Protein AF-A0A946APN8-F1 (afdb_monomer_lite)

Radius of gyration: 19.58 Å; chains: 1; bounding box: 51×38×52 Å

Structure (mmCIF, N/CA/C/O backbone):
data_AF-A0A946APN8-F1
#
_entry.id   AF-A0A946APN8-F1
#
loop_
_atom_site.group_PDB
_atom_site.id
_atom_site.type_symbol
_atom_site.label_atom_id
_atom_site.label_alt_id
_atom_site.label_comp_id
_atom_site.label_asym_id
_atom_site.label_entity_id
_atom_site.label_seq_id
_atom_site.pdbx_PDB_ins_code
_atom_site.Cartn_x
_atom_site.Cartn_y
_atom_site.Cartn_z
_atom_site.occupancy
_atom_site.B_iso_or_equiv
_atom_site.auth_seq_id
_atom_site.auth_comp_id
_atom_site.auth_asym_id
_atom_site.auth_atom_id
_atom_site.pdbx_PDB_model_num
ATOM 1 N N . MET A 1 1 ? -17.169 -11.436 20.121 1.00 67.00 1 MET A N 1
ATOM 2 C CA . MET A 1 1 ? -17.113 -10.435 19.033 1.00 67.00 1 MET A CA 1
ATOM 3 C C . MET A 1 1 ? -15.973 -9.448 19.196 1.00 67.00 1 MET A C 1
ATOM 5 O O . MET A 1 1 ? -15.260 -9.263 18.227 1.00 67.00 1 MET A O 1
ATOM 9 N N . VAL A 1 2 ? -15.733 -8.888 20.390 1.00 77.44 2 VAL A N 1
ATOM 10 C CA . VAL A 1 2 ? -14.497 -8.120 20.656 1.00 77.44 2 VAL A CA 1
ATOM 11 C C . VAL A 1 2 ? -13.255 -8.918 20.239 1.00 77.44 2 VAL A C 1
ATOM 13 O O . VAL A 1 2 ? -12.447 -8.404 19.485 1.00 77.44 2 VAL A O 1
ATOM 16 N N . LEU A 1 3 ? -13.192 -10.216 20.569 1.00 82.25 3 LEU A N 1
ATOM 17 C CA . LEU A 1 3 ? -12.142 -11.126 20.078 1.00 82.25 3 LEU A CA 1
ATOM 18 C C . LEU A 1 3 ? -12.056 -11.227 18.543 1.00 82.25 3 LEU A C 1
ATOM 20 O O . LEU A 1 3 ? -10.966 -11.339 18.003 1.00 82.25 3 LEU A O 1
ATOM 24 N N . ALA A 1 4 ? -13.188 -11.180 17.833 1.00 80.31 4 ALA A N 1
ATOM 25 C CA . ALA A 1 4 ? -13.211 -11.244 16.371 1.00 80.31 4 ALA A CA 1
ATOM 26 C C . ALA A 1 4 ? -12.732 -9.926 15.744 1.00 80.31 4 ALA A C 1
ATOM 28 O O . ALA A 1 4 ? -11.979 -9.956 14.784 1.00 80.31 4 ALA A O 1
ATOM 29 N N . LEU A 1 5 ? -13.107 -8.782 16.326 1.00 82.69 5 LEU A N 1
ATOM 30 C CA . LEU A 1 5 ? -12.584 -7.466 15.945 1.00 82.69 5 LEU A CA 1
ATOM 31 C C . LEU A 1 5 ? -11.085 -7.346 16.236 1.00 82.69 5 LEU A C 1
ATOM 33 O O . LEU A 1 5 ? -10.333 -6.844 15.412 1.00 82.69 5 LEU A O 1
ATOM 37 N N . GLN A 1 6 ? -10.637 -7.836 17.391 1.00 87.69 6 GLN A N 1
ATOM 38 C CA . GLN A 1 6 ? -9.217 -7.890 17.732 1.00 87.69 6 GLN A CA 1
ATOM 39 C C . GLN A 1 6 ? -8.448 -8.777 16.749 1.00 87.69 6 GLN A C 1
ATOM 41 O O . GLN A 1 6 ? -7.374 -8.385 16.300 1.00 87.69 6 GLN A O 1
ATOM 46 N N . GLN A 1 7 ? -8.994 -9.943 16.392 1.00 87.50 7 GLN A N 1
ATOM 47 C CA . GLN A 1 7 ? -8.382 -10.821 15.398 1.00 87.50 7 GLN A CA 1
ATOM 48 C C . GLN A 1 7 ? -8.333 -10.161 14.017 1.00 87.50 7 GLN A C 1
ATOM 50 O O . GLN A 1 7 ? -7.280 -10.158 13.397 1.00 87.50 7 GLN A O 1
ATOM 55 N N . ASP A 1 8 ? -9.420 -9.532 13.574 1.00 86.00 8 ASP A N 1
ATOM 56 C CA . ASP A 1 8 ? -9.480 -8.833 12.288 1.00 86.00 8 ASP A CA 1
ATOM 57 C C . ASP A 1 8 ? -8.477 -7.669 12.212 1.00 86.00 8 ASP A C 1
ATOM 59 O O . ASP A 1 8 ? -7.762 -7.536 11.223 1.00 86.00 8 ASP A O 1
ATOM 63 N N . LEU A 1 9 ? -8.323 -6.883 13.286 1.00 90.31 9 LEU A N 1
ATOM 64 C CA . LEU A 1 9 ? -7.292 -5.842 13.363 1.00 90.31 9 LEU A CA 1
ATOM 65 C C . LEU A 1 9 ? -5.875 -6.430 13.341 1.00 90.31 9 LEU A C 1
ATOM 67 O O . LEU A 1 9 ? -5.000 -5.869 12.685 1.00 90.31 9 LEU A O 1
ATOM 71 N N . ARG A 1 10 ? -5.633 -7.558 14.023 1.00 92.19 10 ARG A N 1
ATOM 72 C CA . ARG A 1 10 ? -4.343 -8.271 13.971 1.00 92.19 10 ARG A CA 1
ATOM 73 C C . ARG A 1 10 ? -4.047 -8.777 12.563 1.00 92.19 10 ARG A C 1
ATOM 75 O O . ARG A 1 10 ? -2.930 -8.601 12.083 1.00 92.19 10 ARG A O 1
ATOM 82 N N . ASP A 1 11 ? -5.037 -9.359 11.898 1.00 87.81 11 ASP A N 1
ATOM 83 C CA . ASP A 1 11 ? -4.912 -9.846 10.526 1.00 87.81 11 ASP A CA 1
ATOM 84 C C . ASP A 1 11 ? -4.655 -8.684 9.564 1.00 87.81 11 ASP A C 1
ATOM 86 O O . ASP A 1 11 ? -3.746 -8.777 8.741 1.00 87.81 11 ASP A O 1
ATOM 90 N N . HIS A 1 12 ? -5.352 -7.553 9.729 1.00 88.12 12 HIS A N 1
ATOM 91 C CA . HIS A 1 12 ? -5.084 -6.327 8.975 1.00 88.12 12 HIS A CA 1
ATOM 92 C C . HIS A 1 12 ? -3.631 -5.881 9.147 1.00 88.12 12 HIS A C 1
ATOM 94 O O . HIS A 1 12 ? -2.938 -5.731 8.148 1.00 88.12 12 HIS A O 1
ATOM 100 N N . ILE A 1 13 ? -3.142 -5.742 10.387 1.00 91.88 13 ILE A N 1
ATOM 101 C CA . ILE A 1 13 ? -1.750 -5.348 10.685 1.00 91.88 13 ILE A CA 1
ATOM 102 C C . ILE A 1 13 ? -0.748 -6.286 10.002 1.00 91.88 13 ILE A C 1
ATOM 104 O O . ILE A 1 13 ? 0.215 -5.824 9.390 1.00 91.88 13 ILE A O 1
ATOM 108 N N . ASN A 1 14 ? -0.963 -7.597 10.110 1.00 89.88 14 ASN A N 1
ATOM 109 C CA . ASN A 1 14 ? -0.043 -8.595 9.571 1.00 89.88 14 ASN A CA 1
ATOM 110 C C . ASN A 1 14 ? -0.028 -8.586 8.038 1.00 89.88 14 ASN A C 1
ATOM 112 O O . ASN A 1 14 ? 1.040 -8.593 7.425 1.00 89.88 14 ASN A O 1
ATOM 116 N N . VAL A 1 15 ? -1.207 -8.552 7.415 1.00 86.56 15 VAL A N 1
ATOM 117 C CA . VAL A 1 15 ? -1.354 -8.598 5.957 1.00 86.56 15 VAL A CA 1
ATOM 118 C C . VAL A 1 15 ? -0.848 -7.307 5.319 1.00 86.56 15 VAL A C 1
ATOM 120 O O . VAL A 1 15 ? -0.017 -7.363 4.411 1.00 86.56 15 VAL A O 1
ATOM 123 N N . THR A 1 16 ? -1.282 -6.139 5.805 1.00 86.06 16 THR A N 1
ATOM 124 C CA . THR A 1 16 ? -0.823 -4.860 5.244 1.00 86.06 16 THR A CA 1
ATOM 125 C C . THR A 1 16 ? 0.645 -4.598 5.552 1.00 86.06 16 THR A C 1
ATOM 127 O O . THR A 1 16 ? 1.342 -4.064 4.694 1.00 86.06 16 THR A O 1
ATOM 130 N N . GLY A 1 17 ? 1.152 -5.044 6.707 1.00 86.81 17 GLY A N 1
ATOM 131 C CA . GLY A 1 17 ? 2.580 -5.008 7.025 1.00 86.81 17 GLY A CA 1
ATOM 132 C C . GLY A 1 17 ? 3.421 -5.840 6.053 1.00 86.81 17 GLY A C 1
ATOM 133 O O . GLY A 1 17 ? 4.454 -5.370 5.576 1.00 86.81 17 GLY A O 1
ATOM 134 N N . GLY A 1 18 ? 2.957 -7.042 5.695 1.00 87.50 18 GLY A N 1
ATOM 135 C CA . GLY A 1 18 ? 3.606 -7.880 4.683 1.00 87.50 18 GLY A CA 1
ATOM 136 C C . GLY A 1 18 ? 3.616 -7.234 3.295 1.00 87.50 18 GLY A C 1
ATOM 137 O O . GLY A 1 18 ? 4.651 -7.223 2.626 1.00 87.50 18 GLY A O 1
ATOM 138 N N . PHE A 1 19 ? 2.494 -6.641 2.876 1.00 89.62 19 PHE A N 1
ATOM 139 C CA . PHE A 1 19 ? 2.420 -5.902 1.613 1.00 89.62 19 PHE A CA 1
ATOM 140 C C . PHE A 1 19 ? 3.331 -4.675 1.603 1.00 89.62 19 PHE A C 1
ATOM 142 O O . PHE A 1 19 ? 4.074 -4.487 0.644 1.00 89.62 19 PHE A O 1
ATOM 149 N N . HIS A 1 20 ? 3.324 -3.885 2.677 1.00 91.12 20 HIS A N 1
ATOM 150 C CA . HIS A 1 20 ? 4.170 -2.705 2.817 1.00 91.12 20 HIS A CA 1
ATOM 151 C C . HIS A 1 20 ? 5.660 -3.054 2.716 1.00 91.12 20 HIS A C 1
ATOM 153 O O . HIS A 1 20 ? 6.399 -2.443 1.946 1.00 91.12 20 HIS A O 1
ATOM 159 N N . ALA A 1 21 ? 6.098 -4.095 3.431 1.00 92.00 21 ALA A N 1
ATOM 160 C CA . ALA A 1 21 ? 7.477 -4.567 3.365 1.00 92.00 21 ALA A CA 1
ATOM 161 C C . ALA A 1 21 ? 7.869 -5.004 1.943 1.00 92.00 21 ALA A C 1
ATOM 163 O O . ALA A 1 21 ? 8.950 -4.659 1.464 1.00 92.00 21 ALA A O 1
ATOM 164 N N . HIS A 1 22 ? 6.983 -5.726 1.251 1.00 92.38 22 HIS A N 1
ATOM 165 C CA . HIS A 1 22 ? 7.242 -6.189 -0.109 1.00 92.38 22 HIS A CA 1
ATOM 166 C C . HIS A 1 22 ? 7.327 -5.031 -1.116 1.00 92.38 22 HIS A C 1
ATOM 168 O O . HIS A 1 22 ? 8.257 -4.994 -1.922 1.00 92.38 22 HIS A O 1
ATOM 174 N N . ILE A 1 23 ? 6.410 -4.061 -1.035 1.00 93.94 23 ILE A N 1
ATOM 175 C CA . ILE A 1 23 ? 6.421 -2.879 -1.904 1.00 93.94 23 ILE A CA 1
ATOM 176 C C . ILE A 1 23 ? 7.673 -2.031 -1.650 1.00 93.94 23 ILE A C 1
ATOM 178 O O . ILE A 1 23 ? 8.337 -1.639 -2.608 1.00 93.94 23 ILE A O 1
ATOM 182 N N . ASN A 1 24 ? 8.039 -1.794 -0.385 1.00 95.75 24 ASN A N 1
ATOM 183 C CA . ASN A 1 24 ? 9.253 -1.049 -0.040 1.00 95.75 24 ASN A CA 1
ATOM 184 C C . ASN A 1 24 ? 10.513 -1.712 -0.596 1.00 95.75 24 ASN A C 1
ATOM 186 O O . ASN A 1 24 ? 11.350 -1.021 -1.170 1.00 95.75 24 ASN A O 1
ATOM 190 N N . SER A 1 25 ? 10.641 -3.037 -0.453 1.00 96.56 25 SER A N 1
ATOM 191 C CA . SER A 1 25 ? 11.792 -3.769 -0.996 1.00 96.56 25 SER A CA 1
ATOM 192 C C . SER A 1 25 ? 11.879 -3.604 -2.511 1.00 96.56 25 SER A C 1
ATOM 194 O O . SER A 1 25 ? 12.922 -3.214 -3.024 1.00 96.56 25 SER A O 1
ATOM 196 N N . GLY A 1 26 ? 10.770 -3.817 -3.227 1.00 95.00 26 GLY A N 1
ATOM 197 C CA . GLY A 1 26 ? 10.749 -3.721 -4.686 1.00 95.00 26 GLY A CA 1
ATOM 198 C C . GLY A 1 26 ? 11.026 -2.313 -5.219 1.00 95.00 26 GLY A C 1
ATOM 199 O O . GLY A 1 26 ? 11.783 -2.151 -6.177 1.00 95.00 26 GLY A O 1
ATOM 200 N N . LEU A 1 27 ? 10.466 -1.281 -4.578 1.00 96.31 27 LEU A N 1
ATOM 201 C CA . LEU A 1 27 ? 10.763 0.113 -4.913 1.00 96.31 27 LEU A CA 1
ATOM 202 C C . LEU A 1 27 ? 12.233 0.454 -4.643 1.00 96.31 27 LEU A C 1
ATOM 204 O O . LEU A 1 27 ? 12.877 1.050 -5.502 1.00 96.31 27 LEU A O 1
ATOM 208 N N . ALA A 1 28 ? 12.784 0.038 -3.499 1.00 97.25 28 ALA A N 1
ATOM 209 C CA . ALA A 1 28 ? 14.180 0.290 -3.152 1.00 97.25 28 ALA A CA 1
ATOM 210 C C . ALA A 1 28 ? 15.157 -0.429 -4.097 1.00 97.25 28 ALA A C 1
ATOM 212 O O . ALA A 1 28 ? 16.159 0.152 -4.511 1.00 97.25 28 ALA A O 1
ATOM 213 N N . GLU A 1 29 ? 14.862 -1.675 -4.477 1.00 96.75 29 GLU A N 1
ATOM 214 C CA . GLU A 1 29 ? 15.639 -2.428 -5.466 1.00 96.75 29 GLU A CA 1
ATOM 215 C C . GLU A 1 29 ? 15.638 -1.728 -6.829 1.00 96.75 29 GLU A C 1
ATOM 217 O O . GLU A 1 29 ? 16.701 -1.563 -7.438 1.00 96.75 29 GLU A O 1
ATOM 222 N N . TRP A 1 30 ? 14.468 -1.259 -7.278 1.00 95.31 30 TRP A N 1
ATOM 223 C CA . TRP A 1 30 ? 14.337 -0.489 -8.513 1.00 95.31 30 TRP A CA 1
ATOM 224 C C . TRP A 1 30 ? 15.132 0.820 -8.454 1.00 95.31 30 TRP A C 1
ATOM 226 O O . TRP A 1 30 ? 15.909 1.108 -9.364 1.00 95.31 30 TRP A O 1
ATOM 236 N N . GLU A 1 31 ? 14.991 1.593 -7.374 1.00 95.19 31 GLU A N 1
ATOM 237 C CA . GLU A 1 31 ? 15.695 2.867 -7.180 1.00 95.19 31 GLU A CA 1
ATOM 238 C C . GLU A 1 31 ? 17.214 2.672 -7.131 1.00 95.19 31 GLU A C 1
ATOM 240 O O . GLU A 1 31 ? 17.957 3.443 -7.739 1.00 95.19 31 GLU A O 1
ATOM 245 N N . ALA A 1 32 ? 17.688 1.611 -6.474 1.00 96.44 32 ALA A N 1
ATOM 246 C CA . ALA A 1 32 ? 19.104 1.277 -6.418 1.00 96.44 32 ALA A CA 1
ATOM 247 C C . ALA A 1 32 ? 19.660 0.882 -7.793 1.00 96.44 32 ALA A C 1
ATOM 249 O O . ALA A 1 32 ? 20.757 1.312 -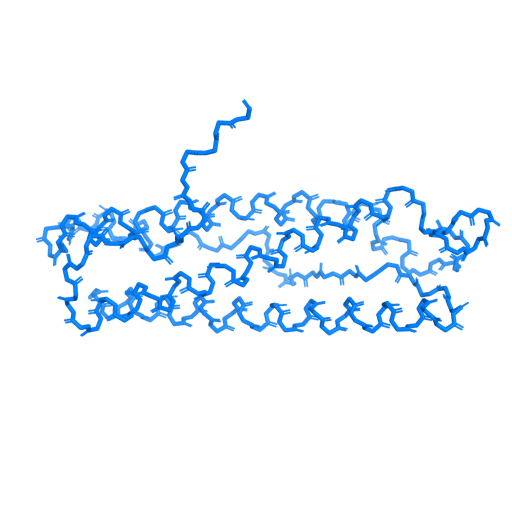8.147 1.00 96.44 32 ALA A O 1
ATOM 250 N N . ALA A 1 33 ? 18.934 0.070 -8.567 1.00 93.25 33 ALA A N 1
ATOM 251 C CA . ALA A 1 33 ? 19.321 -0.302 -9.928 1.00 93.25 33 ALA A CA 1
ATOM 252 C C . ALA A 1 33 ? 19.350 0.915 -10.858 1.00 93.25 33 ALA A C 1
ATOM 254 O O . ALA A 1 33 ? 20.371 1.199 -11.488 1.00 93.25 33 ALA A O 1
ATOM 255 N N . HIS A 1 34 ? 18.281 1.707 -10.848 1.00 92.81 34 HIS A N 1
ATOM 256 C CA . HIS A 1 34 ? 18.208 2.950 -11.604 1.00 92.81 34 HIS A CA 1
ATOM 257 C C . HIS A 1 34 ? 19.321 3.938 -11.211 1.00 92.81 34 HIS A C 1
ATOM 259 O O . HIS A 1 34 ? 19.955 4.550 -12.068 1.00 92.81 34 HIS A O 1
ATOM 265 N N . GLY A 1 35 ? 19.640 4.042 -9.917 1.00 92.31 35 GLY A N 1
ATOM 266 C CA . GLY A 1 35 ? 20.738 4.865 -9.403 1.00 92.31 35 GLY A CA 1
ATOM 267 C C . GLY A 1 35 ? 22.132 4.423 -9.868 1.00 92.31 35 GLY A C 1
ATOM 268 O O . GLY A 1 35 ? 23.044 5.247 -9.913 1.00 92.31 35 GLY A O 1
ATOM 269 N N . ARG A 1 36 ? 22.304 3.155 -10.267 1.00 93.81 36 ARG A N 1
ATOM 270 C CA . ARG A 1 36 ? 23.529 2.644 -10.914 1.00 93.81 36 ARG A CA 1
ATOM 271 C C . ARG A 1 36 ? 23.573 2.911 -12.425 1.00 93.81 36 ARG A C 1
ATOM 273 O O . ARG A 1 36 ? 24.547 2.533 -13.071 1.00 93.81 36 ARG A O 1
ATOM 280 N N . GLY A 1 37 ? 22.554 3.563 -12.988 1.00 90.88 37 GLY A N 1
ATOM 281 C CA . GLY A 1 37 ? 22.411 3.801 -14.426 1.00 90.88 37 GLY A CA 1
ATOM 282 C C . GLY A 1 37 ? 21.824 2.615 -15.195 1.00 90.88 37 GLY A C 1
ATOM 283 O O . GLY A 1 37 ? 21.814 2.633 -16.426 1.00 90.88 37 GLY A O 1
ATOM 284 N N . GLU A 1 38 ? 21.346 1.584 -14.491 1.00 91.12 38 GLU A N 1
ATOM 285 C CA . GLU A 1 38 ? 20.579 0.500 -15.104 1.00 91.12 38 GLU A CA 1
ATOM 286 C C . GLU A 1 38 ? 19.187 1.012 -15.503 1.00 91.12 38 GLU A C 1
ATOM 288 O O . GLU A 1 38 ? 18.691 2.006 -14.965 1.00 91.12 38 GLU A O 1
ATOM 293 N N . LYS A 1 39 ? 18.526 0.311 -16.429 1.00 90.50 39 LYS A N 1
ATOM 294 C CA . LYS A 1 39 ? 17.178 0.655 -16.906 1.00 90.50 39 LYS A CA 1
ATOM 295 C C . LYS A 1 39 ? 16.166 -0.436 -16.551 1.00 90.50 39 LYS A C 1
ATOM 297 O O . LYS A 1 39 ? 15.536 -1.002 -17.446 1.00 90.50 39 LYS A O 1
ATOM 302 N N . PRO A 1 40 ? 16.006 -0.764 -15.253 1.00 90.56 40 PRO A N 1
ATOM 303 C CA . PRO A 1 40 ? 15.053 -1.782 -14.847 1.00 90.56 40 PRO A CA 1
ATOM 304 C C . PRO A 1 40 ? 13.624 -1.347 -15.217 1.00 90.56 40 PRO A C 1
ATOM 306 O O . PRO A 1 40 ? 13.294 -0.156 -15.116 1.00 90.56 40 PRO A O 1
ATOM 309 N N . PRO A 1 41 ? 12.745 -2.289 -15.600 1.00 91.12 41 PRO A N 1
ATOM 310 C CA . PRO A 1 41 ? 11.332 -1.982 -15.784 1.00 91.12 41 PRO A CA 1
ATOM 311 C C . PRO A 1 41 ? 10.739 -1.424 -14.480 1.00 91.12 41 PRO A C 1
ATOM 313 O O . PRO A 1 41 ? 11.212 -1.790 -13.402 1.00 91.12 41 PRO A O 1
ATOM 316 N N . PRO A 1 42 ? 9.705 -0.563 -14.539 1.00 91.81 42 PRO A N 1
ATOM 317 C CA . PRO A 1 42 ? 9.011 -0.078 -13.351 1.00 91.81 42 PRO A CA 1
ATOM 318 C C . PRO A 1 42 ? 8.587 -1.234 -12.445 1.00 91.81 42 PRO A C 1
ATOM 320 O O . PRO A 1 42 ? 8.071 -2.247 -12.927 1.00 91.81 42 PRO A O 1
ATOM 323 N N . TYR A 1 43 ? 8.785 -1.079 -11.137 1.00 93.12 43 TYR A N 1
ATOM 324 C CA . TYR A 1 43 ? 8.335 -2.082 -10.182 1.00 93.12 43 TYR A CA 1
ATOM 325 C C . TYR A 1 43 ? 6.804 -2.166 -10.174 1.00 93.12 43 TYR A C 1
ATOM 327 O O . TYR A 1 43 ? 6.096 -1.157 -10.134 1.00 93.12 43 TYR A O 1
ATOM 335 N N . VAL A 1 44 ? 6.297 -3.397 -10.202 1.00 89.69 44 VAL A N 1
ATOM 336 C CA . VAL A 1 44 ? 4.870 -3.698 -10.213 1.00 89.69 44 VAL A CA 1
ATOM 337 C C . VAL A 1 44 ? 4.545 -4.618 -9.0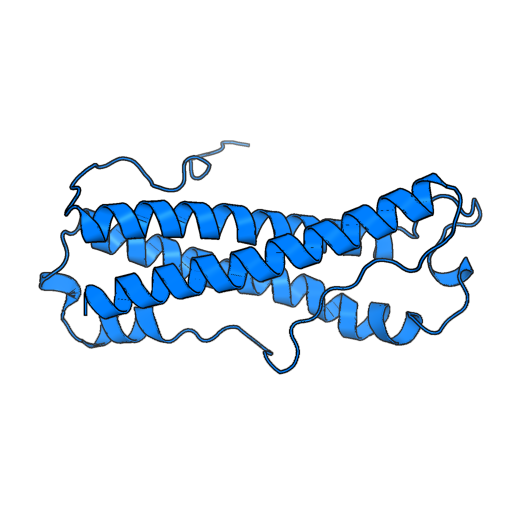45 1.00 89.69 44 VAL A C 1
ATOM 339 O O . VAL A 1 44 ? 5.096 -5.708 -8.916 1.00 89.69 44 VAL A O 1
ATOM 342 N N . PHE A 1 45 ? 3.586 -4.195 -8.233 1.00 89.38 45 PHE A N 1
ATOM 343 C CA . PHE A 1 45 ? 2.965 -4.974 -7.180 1.00 89.38 45 PHE A CA 1
ATOM 344 C C . PHE A 1 45 ? 1.613 -5.519 -7.656 1.00 89.38 45 PHE A C 1
ATOM 346 O O . PHE A 1 45 ? 0.821 -4.814 -8.278 1.00 89.38 45 PHE A O 1
ATOM 353 N N . ARG A 1 46 ? 1.303 -6.781 -7.356 1.00 84.44 46 ARG A N 1
ATOM 354 C CA . ARG A 1 46 ? -0.000 -7.377 -7.680 1.00 84.44 46 ARG A CA 1
ATOM 355 C C . ARG A 1 46 ? -0.383 -8.397 -6.618 1.00 84.44 46 ARG A C 1
ATOM 357 O O . ARG A 1 46 ? 0.409 -9.280 -6.304 1.00 84.44 46 ARG A O 1
ATOM 364 N N . ILE A 1 47 ? -1.609 -8.307 -6.109 1.00 80.25 47 ILE A N 1
ATOM 365 C CA . ILE A 1 47 ? -2.169 -9.297 -5.189 1.00 80.25 47 ILE A CA 1
ATOM 366 C C . ILE A 1 47 ? -2.879 -10.348 -6.039 1.00 80.25 47 ILE A C 1
ATOM 368 O O . ILE A 1 47 ? -3.896 -10.073 -6.672 1.00 80.25 47 ILE A O 1
ATOM 372 N N . PHE A 1 48 ? -2.321 -11.554 -6.108 1.00 68.69 48 PHE A N 1
ATOM 373 C CA . PHE A 1 48 ? -2.889 -12.611 -6.941 1.00 68.69 48 PHE A CA 1
ATOM 374 C C . PHE A 1 48 ? -4.175 -13.173 -6.317 1.00 68.69 48 PHE A C 1
ATOM 376 O O . PHE A 1 48 ? -4.195 -13.512 -5.137 1.00 68.69 48 PHE A O 1
ATOM 383 N N . GLY A 1 49 ? -5.241 -13.296 -7.113 1.00 63.03 49 GLY A N 1
ATOM 384 C CA . GLY A 1 49 ? -6.509 -13.898 -6.680 1.00 63.03 49 GLY A CA 1
ATOM 385 C C . GLY A 1 49 ? -7.412 -13.006 -5.818 1.00 63.03 49 GLY A C 1
ATOM 386 O O . GLY A 1 49 ? -8.459 -13.473 -5.379 1.00 63.03 49 GLY A O 1
ATOM 387 N N . ALA A 1 50 ? -7.051 -11.740 -5.595 1.00 57.34 50 ALA A N 1
ATOM 388 C CA . ALA A 1 50 ? -7.901 -10.769 -4.914 1.00 57.34 50 ALA A CA 1
ATOM 389 C C . ALA A 1 50 ? -8.239 -9.616 -5.866 1.00 57.34 50 ALA A C 1
ATOM 391 O O . ALA A 1 50 ? -7.413 -8.740 -6.103 1.00 57.34 50 ALA A O 1
ATOM 392 N N . GLU A 1 51 ? -9.459 -9.610 -6.407 1.00 50.25 51 GLU A N 1
ATOM 393 C CA . GLU A 1 51 ? -9.941 -8.479 -7.214 1.00 50.25 51 GLU A CA 1
ATOM 394 C C . GLU A 1 51 ? -10.253 -7.265 -6.319 1.00 50.25 51 GLU A C 1
ATOM 396 O O . GLU A 1 51 ? -10.006 -6.126 -6.706 1.00 50.25 51 GLU A O 1
ATOM 401 N N . ILE A 1 52 ? -10.752 -7.504 -5.094 1.00 52.69 52 ILE A N 1
ATOM 402 C CA . ILE A 1 52 ? -11.059 -6.501 -4.059 1.00 52.69 52 ILE A CA 1
ATOM 403 C C . ILE A 1 52 ? -10.916 -7.172 -2.673 1.00 52.69 52 ILE A C 1
ATOM 405 O O . ILE A 1 52 ? -11.384 -8.303 -2.514 1.00 52.69 52 ILE A O 1
ATOM 409 N N . PRO A 1 53 ? -10.317 -6.528 -1.649 1.00 48.53 53 PRO A N 1
ATOM 410 C CA . PRO A 1 53 ? -10.265 -7.097 -0.301 1.00 48.53 53 PRO A CA 1
ATOM 411 C C . PRO A 1 53 ? -11.676 -7.307 0.300 1.00 48.53 53 PRO A C 1
ATOM 413 O O . PRO A 1 53 ? -12.572 -6.482 0.087 1.00 48.53 53 PRO A O 1
ATOM 416 N N . PRO A 1 54 ? -11.903 -8.402 1.053 1.00 48.41 54 PRO A N 1
ATOM 417 C CA . PRO A 1 54 ? -13.225 -8.759 1.567 1.00 48.41 54 PRO A CA 1
ATOM 418 C C . PRO A 1 54 ? -13.758 -7.749 2.603 1.00 48.41 54 PRO A C 1
ATOM 420 O O . PRO A 1 54 ? -13.073 -7.375 3.548 1.00 48.41 54 PRO A O 1
ATOM 423 N N . ARG A 1 55 ? -15.027 -7.332 2.453 1.00 56.84 55 ARG A N 1
ATOM 424 C CA . ARG A 1 55 ? -15.730 -6.336 3.302 1.00 56.84 55 ARG A CA 1
ATOM 425 C C . ARG A 1 55 ? -16.402 -6.933 4.553 1.00 56.84 55 ARG A C 1
ATOM 427 O O . ARG A 1 55 ? -17.476 -6.489 4.956 1.00 56.84 55 ARG A O 1
ATOM 434 N N . THR A 1 56 ? -15.882 -8.015 5.113 1.00 59.19 56 THR A N 1
ATOM 435 C CA . THR A 1 56 ? -16.751 -8.982 5.805 1.00 59.19 56 THR A CA 1
ATOM 436 C C . THR A 1 56 ? -16.987 -8.698 7.287 1.00 59.19 56 THR A C 1
ATOM 438 O O . THR A 1 56 ? -18.127 -8.789 7.733 1.00 59.19 56 THR A O 1
ATOM 441 N N . THR A 1 57 ? -15.975 -8.302 8.059 1.00 64.94 57 THR A N 1
ATOM 442 C CA . THR A 1 57 ? -16.101 -8.290 9.529 1.00 64.94 57 THR A CA 1
ATOM 443 C C . THR A 1 57 ? -16.935 -7.120 10.061 1.00 64.94 57 THR A C 1
ATOM 445 O O . THR A 1 57 ? -17.816 -7.320 10.895 1.00 64.94 57 THR A O 1
ATOM 448 N N . TRP A 1 58 ? -16.749 -5.903 9.539 1.00 68.88 58 TRP A N 1
ATOM 449 C CA . TRP A 1 58 ? -17.516 -4.727 9.981 1.00 68.88 58 TRP A CA 1
ATOM 450 C C . TRP A 1 58 ? -19.014 -4.823 9.672 1.00 68.88 58 TRP A C 1
ATOM 452 O O . TRP A 1 58 ? -19.855 -4.463 10.496 1.00 68.88 58 TRP A O 1
ATOM 462 N N . ASN A 1 59 ? -19.361 -5.372 8.508 1.00 68.81 59 ASN A N 1
ATOM 463 C CA . ASN A 1 59 ? -20.759 -5.571 8.132 1.00 68.81 59 ASN A CA 1
ATOM 464 C C . ASN A 1 59 ? -21.465 -6.557 9.074 1.00 68.81 59 ASN A C 1
ATOM 466 O O . ASN A 1 59 ? -22.629 -6.347 9.409 1.00 68.81 59 ASN A O 1
ATOM 470 N N . ILE A 1 60 ? -20.753 -7.579 9.563 1.00 64.38 60 ILE A N 1
ATOM 471 C CA . ILE A 1 60 ? -21.276 -8.513 10.570 1.00 64.38 60 ILE A CA 1
ATOM 472 C C . ILE A 1 60 ? -21.536 -7.787 11.898 1.00 64.38 60 ILE A C 1
ATOM 474 O O . ILE A 1 60 ? -22.583 -8.002 12.507 1.00 64.38 60 ILE A O 1
ATOM 478 N N . VAL A 1 61 ? -20.644 -6.885 12.329 1.00 67.50 61 VAL A N 1
ATOM 479 C CA . VAL A 1 61 ? -20.856 -6.074 13.545 1.00 67.50 61 VAL A CA 1
ATOM 480 C C . VAL A 1 61 ? -22.134 -5.244 13.427 1.00 67.50 61 VAL A C 1
ATOM 482 O O . VAL A 1 61 ? -22.990 -5.329 14.307 1.00 67.50 61 VAL A O 1
ATOM 485 N N . LEU A 1 62 ? -22.314 -4.522 12.317 1.00 69.88 62 LEU A N 1
ATOM 486 C CA . LEU A 1 62 ? -23.500 -3.688 12.085 1.00 69.88 62 LEU A CA 1
ATOM 487 C C . LEU A 1 62 ? -24.808 -4.495 12.040 1.00 69.88 62 LEU A C 1
ATOM 489 O O . LEU A 1 62 ? -25.823 -4.056 12.572 1.00 69.88 62 LEU A O 1
ATOM 493 N N . GLN A 1 63 ? -24.795 -5.680 11.424 1.00 68.50 63 GLN A N 1
ATOM 494 C CA . GLN A 1 63 ? -25.989 -6.525 11.278 1.00 68.50 63 GLN A CA 1
ATOM 495 C C . GLN A 1 63 ? -26.390 -7.249 12.565 1.00 68.50 63 GLN A C 1
ATOM 497 O O . GLN A 1 63 ? -27.529 -7.686 12.707 1.00 68.50 63 GLN A O 1
ATOM 502 N N . SER A 1 64 ? -25.461 -7.387 13.504 1.00 63.69 64 SER A N 1
ATOM 503 C CA . SER A 1 64 ? -25.650 -8.212 14.692 1.00 63.69 64 SER A CA 1
ATOM 504 C C . SER A 1 64 ? -26.351 -7.509 15.863 1.00 63.69 64 SER A C 1
ATOM 506 O O . SER A 1 64 ? -26.536 -8.139 16.897 1.00 63.69 64 SER A O 1
ATOM 508 N N . GLN A 1 65 ? -26.735 -6.228 15.722 1.00 63.34 65 GLN A N 1
ATOM 509 C CA . GLN A 1 65 ? -27.277 -5.369 16.799 1.00 63.34 65 GLN A CA 1
ATOM 510 C C . GLN A 1 65 ? -26.382 -5.285 18.053 1.00 63.34 65 GLN A C 1
ATOM 512 O O . GLN A 1 65 ? -26.812 -4.852 19.114 1.00 63.34 65 GLN A O 1
ATOM 517 N N . LEU A 1 66 ? -25.109 -5.674 17.946 1.00 61.72 66 LEU A N 1
ATOM 518 C CA . LEU A 1 66 ? -24.170 -5.723 19.074 1.00 61.72 66 LEU A CA 1
ATOM 519 C C . LEU A 1 66 ? -23.350 -4.430 19.205 1.00 61.72 66 LEU A C 1
ATOM 521 O O . LEU A 1 66 ? -22.372 -4.383 19.951 1.00 61.72 66 LEU A O 1
ATOM 525 N N . THR A 1 67 ? -23.793 -3.365 18.527 1.00 64.50 67 THR A N 1
ATOM 526 C CA . THR A 1 67 ? -23.328 -1.984 18.719 1.00 64.50 67 THR A CA 1
ATOM 527 C C . THR A 1 67 ? -23.480 -1.523 20.164 1.00 64.50 67 THR A C 1
ATOM 529 O O . THR A 1 67 ? -22.676 -0.721 20.622 1.00 64.50 67 THR A O 1
ATOM 532 N N . ASP A 1 68 ? -24.442 -2.091 20.892 1.00 65.38 68 ASP A N 1
ATOM 533 C CA . ASP A 1 68 ? -24.754 -1.743 22.281 1.00 65.38 68 ASP A CA 1
ATOM 534 C C . ASP A 1 68 ? -23.692 -2.237 23.283 1.00 65.38 68 ASP A C 1
ATOM 536 O O . ASP A 1 68 ? -23.671 -1.802 24.431 1.00 65.38 68 ASP A O 1
ATOM 540 N N . LEU A 1 69 ? -22.796 -3.142 22.862 1.00 68.00 69 LEU A N 1
ATOM 541 C CA . LEU A 1 69 ? -21.689 -3.654 23.684 1.00 68.00 69 LEU A CA 1
ATOM 542 C C . LEU A 1 69 ? -20.390 -2.853 23.527 1.00 68.00 69 LEU A C 1
ATOM 544 O O . LEU A 1 69 ? -19.419 -3.120 24.237 1.00 68.00 69 LEU A O 1
ATOM 548 N N . LEU A 1 70 ? -20.340 -1.922 22.573 1.00 71.69 70 LEU A N 1
ATOM 549 C CA . LEU A 1 70 ? -19.187 -1.064 22.338 1.00 71.69 70 LEU A CA 1
ATOM 550 C C . LEU A 1 70 ? -19.518 0.360 22.771 1.00 71.69 70 LEU A C 1
ATOM 552 O O . LEU A 1 70 ? -20.555 0.911 22.413 1.00 71.69 70 LEU A O 1
ATOM 556 N N . GLU A 1 71 ? -18.588 0.984 23.488 1.00 73.31 71 GLU A N 1
ATOM 557 C CA . GLU A 1 71 ? -18.668 2.411 23.787 1.00 73.31 71 GLU A CA 1
ATOM 558 C C . GLU A 1 71 ? -18.787 3.218 22.485 1.00 73.31 71 GLU A C 1
ATOM 560 O O . GLU A 1 71 ? -18.114 2.932 21.486 1.00 73.31 71 GLU A O 1
ATOM 565 N N . SER A 1 72 ? -19.628 4.257 22.488 1.00 75.12 72 SER A N 1
ATOM 566 C CA . SER A 1 72 ? -19.965 5.013 21.269 1.00 75.12 72 SER A CA 1
ATOM 567 C C . SER A 1 72 ? -18.733 5.613 20.576 1.00 75.12 72 SER A C 1
ATOM 569 O O . SER A 1 72 ? -18.682 5.704 19.348 1.00 75.12 72 SER A O 1
ATOM 571 N N . ASN A 1 73 ? -17.704 5.986 21.346 1.00 77.44 73 ASN A N 1
ATOM 572 C CA . ASN A 1 73 ? -16.444 6.510 20.814 1.00 77.44 73 ASN A CA 1
ATOM 573 C C . ASN A 1 73 ? -15.613 5.436 20.083 1.00 77.44 73 ASN A C 1
ATOM 575 O O . ASN A 1 73 ? -15.010 5.733 19.052 1.00 77.44 73 ASN A O 1
ATOM 579 N N . VAL A 1 74 ? -15.578 4.200 20.586 1.00 78.81 74 VAL A N 1
ATOM 580 C CA . VAL A 1 74 ? -14.890 3.059 19.969 1.00 78.81 74 VAL A CA 1
ATOM 581 C C . VAL A 1 74 ? -15.643 2.629 18.716 1.00 78.81 74 VAL A C 1
ATOM 583 O O . VAL A 1 74 ? -15.019 2.418 17.677 1.00 78.81 74 VAL A O 1
ATOM 586 N N . LEU A 1 75 ? -16.977 2.590 18.779 1.00 77.81 75 LEU A N 1
ATOM 587 C CA . LEU A 1 75 ? -17.824 2.248 17.640 1.00 77.81 75 LEU A CA 1
ATOM 588 C C . LEU A 1 75 ? -17.631 3.223 16.469 1.00 77.81 75 LEU A C 1
ATOM 590 O O . LEU A 1 75 ? -17.418 2.786 15.338 1.00 77.81 75 LEU A O 1
ATOM 594 N N . PHE A 1 76 ? -17.628 4.535 16.738 1.00 79.81 76 PHE A N 1
ATOM 595 C CA . PHE A 1 76 ? -17.344 5.547 15.717 1.00 79.81 76 PHE A CA 1
ATOM 596 C C . PHE A 1 76 ? -15.957 5.354 15.089 1.00 79.81 76 PHE A C 1
ATOM 598 O O . PHE A 1 76 ? -15.822 5.388 13.869 1.00 79.81 76 PHE A O 1
ATOM 605 N N . LYS A 1 77 ? -14.921 5.118 15.904 1.00 81.75 77 LYS A N 1
ATOM 606 C CA . LYS A 1 77 ? -13.541 4.965 15.414 1.00 81.75 77 LYS A CA 1
ATOM 607 C C . LYS A 1 77 ? -13.348 3.703 14.576 1.00 81.75 77 LYS A C 1
ATOM 609 O O . LYS A 1 77 ? -12.629 3.763 13.583 1.00 81.75 77 LYS A O 1
ATOM 614 N N . LEU A 1 78 ? -13.996 2.596 14.945 1.00 81.31 78 LEU A N 1
ATOM 615 C CA . LEU A 1 78 ? -14.016 1.371 14.141 1.00 81.31 78 LEU A CA 1
ATOM 616 C C . LEU A 1 78 ? -14.755 1.595 12.821 1.00 81.31 78 LEU A C 1
ATOM 618 O O . LEU A 1 78 ? -14.225 1.262 11.765 1.00 81.31 78 LEU A O 1
ATOM 622 N N . GLY A 1 79 ? -15.930 2.228 12.854 1.00 79.50 79 GLY A N 1
ATOM 623 C CA . GLY A 1 79 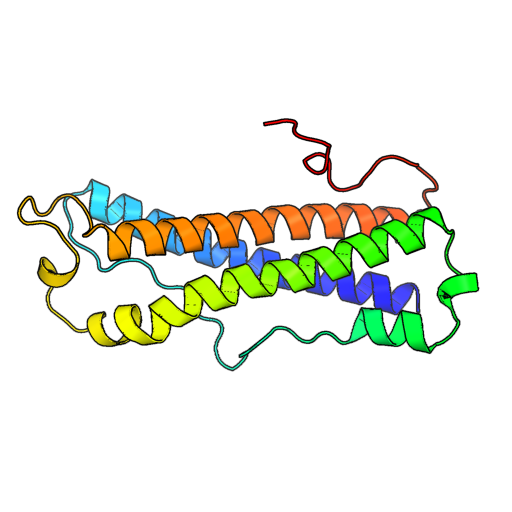? -16.671 2.550 11.634 1.00 79.50 79 GLY A CA 1
ATOM 624 C C . GLY A 1 79 ? -15.894 3.466 10.695 1.00 79.50 79 GLY A C 1
ATOM 625 O O . GLY A 1 79 ? -15.846 3.221 9.490 1.00 79.50 79 GLY A O 1
ATOM 626 N N . PHE A 1 80 ? -15.218 4.473 11.249 1.00 81.12 80 PHE A N 1
ATOM 627 C CA . PHE A 1 80 ? -14.348 5.350 10.479 1.00 81.12 80 PHE A CA 1
ATOM 628 C C . PHE A 1 80 ? -13.162 4.582 9.876 1.00 81.12 80 PHE A C 1
ATOM 630 O O . PHE A 1 80 ? -12.886 4.733 8.689 1.00 81.12 80 PHE A O 1
ATOM 637 N N . PHE A 1 81 ? -12.522 3.694 10.642 1.00 84.94 81 PHE A N 1
ATOM 638 C CA . PHE A 1 81 ? -11.444 2.830 10.151 1.00 84.94 81 PHE A CA 1
ATOM 639 C C . PHE A 1 81 ? -11.878 1.960 8.972 1.00 84.94 81 PHE A C 1
ATOM 641 O O . PHE A 1 81 ? -11.265 2.023 7.909 1.00 84.94 81 PHE A O 1
ATOM 648 N N . TYR A 1 82 ? -12.960 1.196 9.113 1.00 82.31 82 TYR A N 1
ATOM 649 C CA . TYR A 1 82 ? -13.409 0.295 8.050 1.00 82.31 82 TYR A CA 1
ATOM 650 C C . TYR A 1 82 ? -13.900 1.035 6.798 1.00 82.31 82 TYR A C 1
ATOM 652 O O . TYR A 1 82 ? -13.746 0.534 5.678 1.00 82.31 82 TYR A O 1
ATOM 660 N N . ASN A 1 83 ? -14.443 2.246 6.959 1.00 81.25 83 ASN A N 1
ATOM 661 C CA . ASN A 1 83 ? -14.754 3.112 5.827 1.00 81.25 83 ASN A CA 1
ATOM 662 C C . ASN A 1 83 ? -13.481 3.542 5.081 1.00 81.25 83 ASN A C 1
ATOM 664 O O . ASN A 1 83 ? -13.409 3.414 3.861 1.00 81.25 83 ASN A O 1
ATOM 668 N N . GLU A 1 84 ? -12.449 3.979 5.802 1.00 81.94 84 GLU A N 1
ATOM 669 C CA . GLU A 1 84 ? -11.171 4.373 5.201 1.00 81.94 84 GLU A CA 1
ATOM 670 C C . GLU A 1 84 ? -10.440 3.186 4.554 1.00 81.94 84 GLU A C 1
ATOM 672 O O . GLU A 1 84 ? -9.903 3.338 3.459 1.00 81.94 84 GLU A O 1
ATOM 677 N N . VAL A 1 85 ? -10.484 1.987 5.151 1.00 81.12 85 VAL A N 1
ATOM 678 C CA . VAL A 1 85 ? -9.999 0.736 4.528 1.00 81.12 85 VAL A CA 1
ATOM 679 C C . VAL A 1 85 ? -10.696 0.482 3.191 1.00 81.12 85 VAL A C 1
ATOM 681 O O . VAL A 1 85 ? -10.042 0.187 2.188 1.00 81.12 85 VAL A O 1
ATOM 684 N N . THR A 1 86 ? -12.014 0.682 3.141 1.00 77.88 86 THR A N 1
ATOM 685 C CA . THR A 1 86 ? -12.793 0.549 1.903 1.00 77.88 86 THR A CA 1
ATOM 686 C C . THR A 1 86 ? -12.389 1.593 0.858 1.00 77.88 86 THR A C 1
ATOM 688 O O . THR A 1 86 ? -12.216 1.253 -0.311 1.00 77.88 86 THR A O 1
ATOM 691 N N . LEU A 1 87 ? -12.198 2.855 1.251 1.00 77.12 87 LEU A N 1
ATOM 692 C CA . LEU A 1 87 ? -11.727 3.907 0.342 1.00 77.12 87 LEU A CA 1
ATOM 693 C C . LEU A 1 87 ? -10.289 3.656 -0.135 1.00 77.12 87 LEU A C 1
ATOM 695 O O . LEU A 1 87 ? -9.957 3.947 -1.285 1.00 77.12 87 LEU A O 1
ATOM 699 N N . GLY A 1 88 ? -9.452 3.053 0.706 1.00 76.75 88 GLY A N 1
ATOM 700 C CA . GLY A 1 88 ? -8.117 2.581 0.356 1.00 76.75 88 GLY A CA 1
ATOM 701 C C . GLY A 1 88 ? -8.097 1.559 -0.771 1.00 76.75 88 GLY A C 1
ATOM 702 O O . GLY A 1 88 ? -7.228 1.624 -1.640 1.00 76.75 88 GLY A O 1
ATOM 703 N N . ALA A 1 89 ? -9.092 0.671 -0.834 1.00 78.00 89 ALA A N 1
ATOM 704 C CA . ALA A 1 89 ? -9.232 -0.267 -1.946 1.00 78.00 89 ALA A CA 1
ATOM 705 C C . ALA A 1 89 ? -9.364 0.457 -3.302 1.00 78.00 89 ALA A C 1
ATOM 707 O O . ALA A 1 89 ? -8.845 -0.020 -4.307 1.00 78.00 89 ALA A O 1
ATOM 708 N N . ASN A 1 90 ? -9.942 1.665 -3.344 1.00 81.88 90 ASN A N 1
ATOM 709 C CA . ASN A 1 90 ? -10.005 2.459 -4.577 1.00 81.88 90 ASN A CA 1
ATOM 710 C C . ASN A 1 90 ? -8.629 2.994 -5.016 1.00 81.88 90 ASN A C 1
ATOM 712 O O . ASN A 1 90 ? -8.428 3.282 -6.197 1.00 81.88 90 ASN A O 1
ATOM 716 N N . LYS A 1 91 ? -7.664 3.166 -4.098 1.00 85.00 91 LYS A N 1
ATOM 717 C CA . LYS A 1 91 ? -6.265 3.460 -4.470 1.00 85.00 91 LYS A CA 1
ATOM 718 C C . LYS A 1 91 ? -5.647 2.253 -5.177 1.00 85.00 91 LYS A C 1
ATOM 720 O O . LYS A 1 91 ? -5.045 2.437 -6.230 1.00 85.00 91 LYS A O 1
ATOM 725 N N . TYR A 1 92 ? -5.885 1.043 -4.662 1.00 85.06 92 TYR A N 1
ATOM 726 C CA . TYR A 1 92 ? -5.435 -0.191 -5.311 1.00 85.06 92 TYR A CA 1
ATOM 727 C C . TYR A 1 92 ? -6.022 -0.354 -6.706 1.00 85.06 92 TYR A C 1
ATOM 729 O O . TYR A 1 92 ? -5.274 -0.584 -7.643 1.00 85.06 92 TYR A O 1
ATOM 737 N N . ILE A 1 93 ? -7.339 -0.177 -6.855 1.00 85.25 93 ILE A N 1
ATOM 738 C CA . ILE A 1 93 ? -8.028 -0.329 -8.143 1.00 85.25 93 ILE A CA 1
ATOM 739 C C . ILE A 1 93 ? -7.412 0.607 -9.197 1.00 85.25 93 ILE A C 1
ATOM 741 O O . ILE A 1 93 ? -6.973 0.156 -10.250 1.00 85.25 93 ILE A O 1
ATOM 745 N N . ARG A 1 94 ? -7.248 1.897 -8.876 1.00 86.38 94 ARG A N 1
ATOM 746 C CA . ARG A 1 94 ? -6.635 2.887 -9.789 1.00 86.38 94 ARG A CA 1
ATOM 747 C C . ARG A 1 94 ? -5.176 2.587 -10.145 1.00 86.38 94 ARG A C 1
ATOM 749 O O . ARG A 1 94 ? -4.674 3.064 -11.167 1.00 86.38 94 ARG A O 1
ATOM 756 N N . TYR A 1 95 ? -4.469 1.889 -9.263 1.00 88.94 95 TYR A N 1
ATOM 757 C CA . TYR A 1 95 ? -3.105 1.435 -9.491 1.00 88.94 95 TYR A CA 1
ATOM 758 C C . TYR A 1 95 ? -3.088 0.175 -10.374 1.00 88.94 95 TYR A C 1
ATOM 760 O O . TYR A 1 95 ? -2.416 0.162 -11.408 1.00 88.94 95 TYR A O 1
ATOM 768 N N . VAL A 1 96 ? -3.872 -0.846 -10.012 1.00 87.56 96 VAL A N 1
ATOM 769 C CA . VAL A 1 96 ? -3.874 -2.161 -10.660 1.00 87.56 96 VAL A CA 1
ATOM 770 C C . VAL A 1 96 ? -4.477 -2.113 -12.062 1.00 87.56 96 VAL A C 1
ATOM 772 O O . VAL A 1 96 ? -3.993 -2.812 -12.939 1.00 87.56 96 VAL A O 1
ATOM 775 N N . GLU A 1 97 ? -5.444 -1.234 -12.334 1.00 89.88 97 GLU A N 1
ATOM 776 C CA . GLU A 1 97 ? -5.967 -1.033 -13.693 1.00 89.88 97 GLU A CA 1
ATOM 777 C C . GLU A 1 97 ? -4.852 -0.669 -14.685 1.00 89.88 97 GLU A C 1
ATOM 779 O O . GLU A 1 97 ? -4.776 -1.235 -15.775 1.00 89.88 97 GLU A O 1
ATOM 784 N N . PHE A 1 98 ? -3.934 0.223 -14.292 1.00 90.00 98 PHE A N 1
ATOM 785 C CA . PHE A 1 98 ? -2.764 0.542 -15.112 1.00 90.00 98 PHE A CA 1
ATOM 786 C C . PHE A 1 98 ? -1.786 -0.635 -15.168 1.00 90.00 98 PHE A C 1
ATOM 788 O O . PHE A 1 98 ? -1.259 -0.940 -16.238 1.00 90.00 98 PHE A O 1
ATOM 795 N N . THR A 1 99 ? -1.546 -1.306 -14.037 1.00 87.31 99 THR A N 1
ATOM 796 C CA . THR A 1 99 ? -0.706 -2.510 -13.991 1.00 87.31 99 THR A CA 1
ATOM 797 C C . THR A 1 99 ? -1.156 -3.533 -15.030 1.00 87.31 99 THR A C 1
ATOM 799 O O . THR A 1 99 ? -0.337 -4.005 -15.807 1.00 87.31 99 THR A O 1
ATOM 802 N N . GLU A 1 100 ? -2.442 -3.867 -15.072 1.00 87.50 100 GLU A N 1
ATOM 803 C CA . GLU A 1 100 ? -2.983 -4.905 -15.954 1.00 87.50 100 GLU A CA 1
ATOM 804 C C . GLU A 1 100 ? -2.999 -4.465 -17.421 1.00 87.50 100 GLU A C 1
ATOM 806 O O . GLU A 1 100 ? -2.635 -5.244 -18.30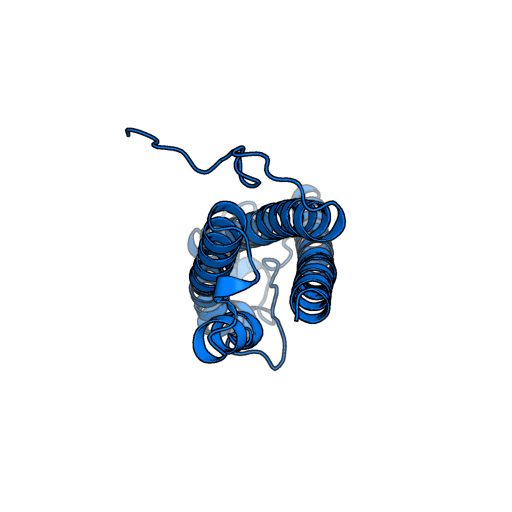2 1.00 87.50 100 GLU A O 1
ATOM 811 N N . ALA A 1 101 ? -3.410 -3.222 -17.692 1.00 87.44 101 ALA A N 1
ATOM 812 C CA . ALA A 1 101 ? -3.593 -2.733 -19.057 1.00 87.44 101 ALA A CA 1
ATOM 813 C C . ALA A 1 101 ? -2.278 -2.334 -19.741 1.00 87.44 101 ALA A C 1
ATOM 815 O O . ALA A 1 101 ? -2.121 -2.520 -20.945 1.00 87.44 101 ALA A O 1
ATOM 816 N N . GLU A 1 102 ? -1.339 -1.769 -18.983 1.00 86.31 102 GLU A N 1
ATOM 817 C CA . GLU A 1 102 ? -0.133 -1.136 -19.519 1.00 86.31 102 GLU A CA 1
ATOM 818 C C . GLU A 1 102 ? 1.140 -1.751 -18.936 1.00 86.31 102 GLU A C 1
ATOM 820 O O . GLU A 1 102 ? 2.055 -2.060 -19.693 1.00 86.31 102 GLU A O 1
ATOM 825 N N . GLY A 1 103 ? 1.208 -1.970 -17.621 1.00 84.12 103 GLY A N 1
ATOM 826 C CA . GLY A 1 103 ? 2.417 -2.457 -16.948 1.00 84.12 103 GLY A CA 1
ATOM 827 C C . GLY A 1 103 ? 2.813 -3.876 -17.364 1.00 84.12 103 GLY A C 1
ATOM 828 O O . GLY A 1 103 ? 3.830 -4.077 -18.028 1.00 84.12 103 GLY A O 1
ATOM 829 N N . LEU A 1 104 ? 1.998 -4.867 -16.997 1.00 84.81 104 LEU A N 1
ATOM 830 C CA . LEU A 1 104 ? 2.260 -6.293 -17.213 1.00 84.81 104 LEU A CA 1
ATOM 831 C C . LEU A 1 104 ? 2.497 -6.659 -18.685 1.00 84.81 104 LEU A C 1
ATOM 833 O O . LEU A 1 104 ? 3.444 -7.409 -18.935 1.00 84.81 104 LEU A O 1
ATOM 837 N N . PRO A 1 105 ? 1.723 -6.148 -19.668 1.00 86.69 105 PRO A N 1
ATOM 838 C CA . PRO A 1 105 ? 1.977 -6.456 -21.076 1.00 86.69 105 PRO A CA 1
ATOM 839 C C . PRO A 1 105 ? 3.366 -6.009 -21.546 1.00 86.69 105 PRO A C 1
ATOM 841 O O . PRO A 1 105 ? 3.947 -6.624 -22.437 1.00 86.69 105 PRO A O 1
ATOM 844 N N . GLN A 1 106 ? 3.904 -4.956 -20.929 1.00 84.50 106 GLN A N 1
ATOM 845 C CA . GLN A 1 106 ? 5.172 -4.331 -21.287 1.00 84.50 106 GLN A CA 1
ATOM 846 C C . GLN A 1 106 ? 6.368 -4.909 -20.512 1.00 84.50 106 GLN A C 1
ATOM 848 O O . GLN A 1 106 ? 7.495 -4.753 -20.965 1.00 84.50 106 GLN A O 1
ATOM 853 N N . LEU A 1 107 ? 6.169 -5.649 -19.411 1.00 79.38 107 LEU A N 1
ATOM 854 C CA . LEU A 1 107 ? 7.267 -6.188 -18.579 1.00 79.38 107 LEU A CA 1
ATOM 855 C C . LEU A 1 107 ? 8.233 -7.140 -19.307 1.00 79.38 107 LEU A C 1
ATOM 857 O O . LEU A 1 107 ? 9.333 -7.375 -18.817 1.00 79.38 1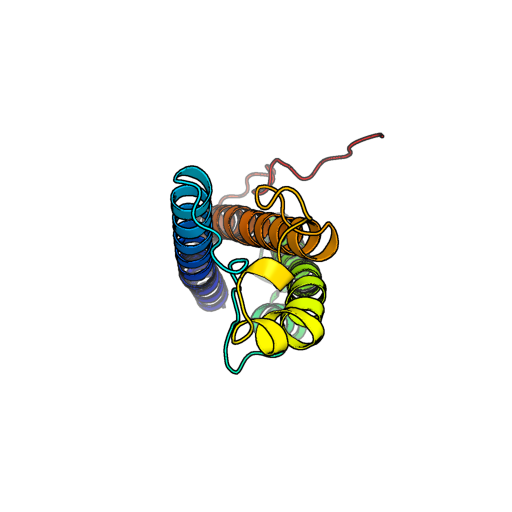07 LEU A O 1
ATOM 861 N N . LYS A 1 108 ? 7.827 -7.713 -20.445 1.00 74.56 108 LYS A N 1
ATOM 862 C CA . LYS A 1 108 ? 8.685 -8.569 -21.285 1.00 74.56 108 LYS A CA 1
ATOM 863 C C . LYS A 1 108 ? 9.314 -7.833 -22.472 1.00 74.56 108 LYS A C 1
ATOM 865 O O . LYS A 1 108 ? 9.997 -8.471 -23.267 1.00 74.56 108 LYS A O 1
ATOM 870 N N . ALA A 1 109 ? 9.018 -6.549 -22.641 1.00 73.56 109 ALA A N 1
ATOM 871 C CA . ALA A 1 109 ? 9.562 -5.744 -23.723 1.00 73.56 109 ALA A CA 1
ATOM 872 C C . ALA A 1 109 ? 10.947 -5.187 -23.360 1.00 73.56 109 ALA A C 1
ATOM 874 O O . ALA A 1 109 ? 11.346 -5.180 -22.195 1.00 73.56 109 ALA A O 1
ATOM 875 N N . ASP A 1 110 ? 11.666 -4.715 -24.376 1.00 72.88 110 ASP A N 1
ATOM 876 C CA . ASP A 1 110 ? 13.009 -4.162 -24.217 1.00 72.88 110 ASP A CA 1
ATOM 877 C C . ASP A 1 110 ? 13.004 -2.884 -23.361 1.00 72.88 110 ASP A C 1
ATOM 879 O O . ASP A 1 110 ? 12.108 -2.047 -23.472 1.00 72.88 110 ASP A O 1
ATOM 883 N N . GLU A 1 111 ? 14.064 -2.676 -22.576 1.00 69.19 111 GLU A N 1
ATOM 884 C CA . GLU A 1 111 ? 14.248 -1.528 -21.670 1.00 69.19 111 GLU A CA 1
ATOM 885 C C . GLU A 1 111 ? 13.816 -0.149 -22.227 1.00 69.19 111 GLU A C 1
ATOM 887 O O . GLU A 1 111 ? 13.193 0.611 -21.480 1.00 69.19 111 GLU A O 1
ATOM 892 N N . PRO A 1 112 ? 14.072 0.223 -23.506 1.00 75.75 112 PRO A N 1
ATOM 893 C CA . PRO A 1 112 ? 13.771 1.564 -24.014 1.00 75.75 112 PRO A CA 1
ATOM 894 C C . PRO A 1 112 ? 12.297 1.975 -23.939 1.00 75.75 112 PRO A C 1
ATOM 896 O O . PRO A 1 112 ? 12.008 3.168 -23.976 1.00 75.75 112 PRO A O 1
ATOM 899 N N . ILE A 1 113 ? 11.359 1.031 -23.829 1.00 87.12 113 ILE A N 1
ATOM 900 C CA . ILE A 1 113 ? 9.926 1.351 -23.856 1.00 87.12 113 ILE A CA 1
ATOM 901 C C . ILE A 1 113 ? 9.437 2.083 -22.598 1.00 87.12 113 ILE A C 1
ATOM 903 O O . ILE A 1 113 ? 8.394 2.736 -22.631 1.00 87.12 113 ILE A O 1
ATOM 907 N N . PHE A 1 114 ? 10.183 1.991 -21.492 1.00 89.94 114 PHE A N 1
ATOM 908 C CA . PHE A 1 114 ? 9.806 2.593 -20.212 1.00 89.94 114 PHE A CA 1
ATOM 909 C C . PHE A 1 114 ? 10.400 3.980 -19.996 1.00 89.94 114 PHE A C 1
ATOM 911 O O . PHE A 1 114 ? 9.888 4.743 -19.172 1.00 89.94 114 PHE A O 1
ATOM 918 N N . PHE A 1 115 ? 11.458 4.315 -20.730 1.00 91.94 115 PHE A N 1
ATOM 919 C CA . PHE A 1 115 ? 12.276 5.495 -20.490 1.00 91.94 115 PHE A CA 1
ATOM 920 C C . PHE A 1 115 ? 12.094 6.540 -21.588 1.00 91.94 115 PHE A C 1
ATOM 922 O O . PHE A 1 115 ? 11.743 6.250 -22.730 1.00 91.94 115 PHE A O 1
ATOM 929 N N . ARG A 1 116 ? 12.333 7.799 -21.229 1.00 91.62 116 ARG A N 1
ATOM 930 C CA . ARG A 1 116 ? 12.451 8.898 -22.188 1.00 91.62 116 ARG A CA 1
ATOM 931 C C . ARG A 1 116 ? 13.711 8.700 -23.035 1.00 91.62 116 ARG A C 1
ATOM 933 O O . ARG A 1 116 ? 14.581 7.896 -22.713 1.00 91.62 116 ARG A O 1
ATOM 940 N N . ASN A 1 117 ? 13.847 9.504 -24.088 1.00 86.12 117 ASN A N 1
ATOM 941 C CA . ASN A 1 117 ? 15.012 9.464 -24.981 1.00 86.12 117 ASN A CA 1
ATOM 942 C C . ASN A 1 117 ? 16.352 9.703 -24.257 1.00 86.12 117 ASN A C 1
ATOM 944 O O . ASN A 1 117 ? 17.392 9.296 -24.763 1.00 86.12 117 ASN A O 1
ATOM 948 N N . ASP A 1 118 ? 16.333 10.354 -23.087 1.00 84.00 118 ASP A N 1
ATOM 949 C CA . ASP A 1 118 ? 17.513 10.535 -22.233 1.00 84.00 118 ASP A CA 1
ATOM 950 C C . ASP A 1 118 ? 17.951 9.249 -21.508 1.00 84.00 118 ASP A C 1
ATOM 952 O O . ASP A 1 118 ? 19.057 9.193 -20.980 1.00 84.00 118 ASP A O 1
ATOM 956 N N . GLY A 1 119 ? 17.102 8.216 -21.486 1.00 80.56 119 GLY A N 1
ATOM 957 C CA . GLY A 1 119 ? 17.338 6.943 -20.816 1.00 80.56 119 GLY A CA 1
ATOM 958 C C . GLY A 1 119 ? 17.356 7.003 -19.287 1.00 80.56 119 GLY A C 1
ATOM 959 O O . GLY A 1 119 ? 17.533 5.957 -18.677 1.00 80.56 119 GLY A O 1
ATOM 960 N N . ASN A 1 120 ? 17.167 8.180 -18.687 1.00 85.06 120 ASN A N 1
ATOM 961 C CA . ASN A 1 120 ? 17.367 8.439 -17.255 1.00 85.06 120 ASN A CA 1
ATOM 962 C C . ASN A 1 120 ? 16.065 8.739 -16.517 1.00 85.06 120 ASN A C 1
ATOM 964 O O . ASN A 1 120 ? 16.037 8.820 -15.291 1.00 85.06 120 ASN A O 1
ATOM 968 N N . ARG A 1 121 ? 14.985 9.003 -17.251 1.00 90.38 121 ARG A N 1
ATOM 969 C CA . ARG A 1 121 ? 13.671 9.235 -16.662 1.00 90.38 121 ARG A CA 1
ATOM 970 C C . ARG A 1 121 ? 12.663 8.286 -17.255 1.00 90.38 121 ARG A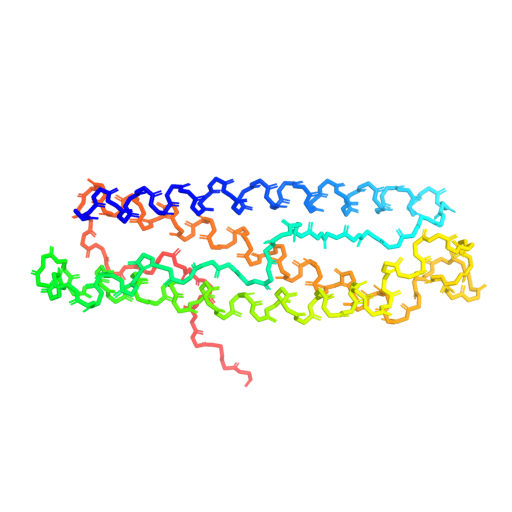 C 1
ATOM 972 O O . ARG A 1 121 ? 12.621 8.098 -18.469 1.00 90.38 121 ARG A O 1
ATOM 979 N N . LEU A 1 122 ? 11.789 7.771 -16.401 1.00 92.38 122 LEU A N 1
ATOM 980 C CA . LEU A 1 122 ? 10.594 7.082 -16.854 1.00 92.38 122 LEU A CA 1
ATOM 981 C C . LEU A 1 122 ? 9.749 8.003 -17.748 1.00 92.38 122 LEU A C 1
ATOM 983 O O . LEU A 1 122 ? 9.708 9.233 -17.584 1.00 92.38 122 LEU A O 1
ATOM 987 N N . LEU A 1 123 ? 9.040 7.399 -18.699 1.00 93.75 123 LEU A N 1
ATOM 988 C CA . LEU A 1 123 ? 7.944 8.084 -19.370 1.00 93.75 123 LEU A CA 1
ATOM 989 C C . LEU A 1 123 ? 6.918 8.527 -18.311 1.00 93.75 123 LEU A C 1
ATOM 991 O O . LEU A 1 123 ? 6.672 7.778 -17.361 1.00 93.75 123 LEU A O 1
ATOM 995 N N . PRO A 1 124 ? 6.259 9.690 -18.482 1.00 94.19 124 PRO A N 1
ATOM 996 C CA . PRO A 1 124 ? 5.337 10.232 -17.480 1.00 94.19 124 PRO A CA 1
ATOM 997 C C . PRO A 1 124 ? 4.263 9.247 -16.997 1.00 94.19 124 PRO A C 1
ATOM 999 O O . PRO A 1 124 ? 3.886 9.268 -15.829 1.00 94.19 124 PRO A O 1
ATOM 1002 N N . LYS A 1 125 ? 3.791 8.348 -17.874 1.00 91.56 125 LYS A N 1
ATOM 1003 C CA . LYS A 1 125 ? 2.799 7.323 -17.516 1.00 91.56 125 LYS A CA 1
ATOM 1004 C C . LYS A 1 125 ? 3.325 6.311 -16.487 1.00 91.56 125 LYS A C 1
ATOM 1006 O O . LYS A 1 125 ? 2.594 5.942 -15.576 1.00 91.56 125 LYS A O 1
ATOM 1011 N N . PHE A 1 126 ? 4.593 5.910 -16.595 1.00 92.94 126 PHE A N 1
ATOM 1012 C CA . PHE A 1 126 ? 5.231 4.975 -15.666 1.00 92.94 126 PHE A CA 1
ATOM 1013 C C . PHE A 1 126 ? 5.703 5.667 -14.388 1.00 92.94 126 PHE A C 1
ATOM 1015 O O . PHE A 1 126 ? 5.594 5.089 -13.314 1.00 92.94 126 PHE A O 1
ATOM 1022 N N . GLU A 1 127 ? 6.149 6.921 -14.485 1.00 93.38 127 GLU A N 1
ATOM 1023 C CA . GLU A 1 127 ? 6.442 7.770 -13.322 1.00 93.38 127 GLU A CA 1
ATOM 1024 C C . GLU A 1 127 ? 5.182 7.930 -12.452 1.00 93.38 127 GLU A C 1
ATOM 1026 O O . GLU A 1 127 ? 5.181 7.554 -11.282 1.00 93.38 127 GLU A O 1
ATOM 1031 N N . SER A 1 128 ? 4.055 8.326 -13.060 1.00 93.56 128 SER A N 1
ATOM 1032 C CA . SER A 1 128 ? 2.766 8.429 -12.364 1.00 93.56 128 SER A CA 1
ATOM 1033 C C . SER A 1 128 ? 2.280 7.090 -11.799 1.00 93.56 128 SER A C 1
ATOM 1035 O O . SER A 1 128 ? 1.650 7.059 -10.743 1.00 93.56 128 SER A O 1
ATOM 1037 N N . HIS A 1 129 ? 2.563 5.976 -12.477 1.00 92.88 129 HIS A N 1
ATOM 1038 C CA . HIS A 1 129 ? 2.228 4.647 -11.974 1.00 92.88 129 HIS A CA 1
ATOM 1039 C C . HIS A 1 129 ? 3.007 4.292 -10.698 1.00 92.88 129 HIS A C 1
ATOM 1041 O O . HIS A 1 129 ? 2.405 3.830 -9.727 1.00 92.88 129 HIS A O 1
ATOM 1047 N N . MET A 1 130 ? 4.314 4.566 -10.675 1.00 94.25 130 MET A N 1
ATOM 1048 C CA . MET A 1 130 ? 5.165 4.372 -9.496 1.00 94.25 130 MET A CA 1
ATOM 1049 C C . MET A 1 130 ? 4.719 5.268 -8.333 1.00 94.25 130 MET A C 1
ATOM 1051 O O . MET A 1 130 ? 4.676 4.818 -7.191 1.00 94.25 130 MET A O 1
ATOM 1055 N N . ASP A 1 131 ? 4.300 6.503 -8.614 1.00 94.88 131 ASP A N 1
ATOM 1056 C CA . ASP A 1 131 ? 3.770 7.407 -7.588 1.00 94.88 131 ASP A CA 1
ATOM 1057 C C . ASP A 1 131 ? 2.457 6.901 -6.982 1.00 94.88 131 ASP A C 1
ATOM 1059 O O . ASP A 1 131 ? 2.271 6.967 -5.768 1.00 94.88 131 ASP A O 1
ATOM 1063 N N . ARG A 1 132 ? 1.563 6.316 -7.790 1.00 93.69 132 ARG A N 1
ATOM 1064 C CA . ARG A 1 132 ? 0.342 5.667 -7.278 1.00 93.69 132 ARG A CA 1
ATOM 1065 C C . ARG A 1 132 ? 0.656 4.459 -6.399 1.00 93.69 132 ARG A C 1
ATOM 1067 O O . ARG A 1 132 ? -0.058 4.228 -5.425 1.00 93.69 132 ARG A O 1
ATOM 1074 N N . LEU A 1 133 ? 1.704 3.697 -6.724 1.00 94.00 133 LEU A N 1
ATOM 1075 C CA . LEU A 1 133 ? 2.151 2.593 -5.876 1.00 94.00 133 LEU A CA 1
ATOM 1076 C C . LEU A 1 133 ? 2.664 3.104 -4.527 1.00 94.00 133 LEU A C 1
ATOM 1078 O O . LEU A 1 133 ? 2.288 2.548 -3.499 1.00 94.00 133 LEU A O 1
ATOM 1082 N N . ARG A 1 134 ? 3.456 4.184 -4.518 1.00 95.19 134 ARG A N 1
ATOM 1083 C CA . ARG A 1 134 ? 3.900 4.846 -3.279 1.00 95.19 134 ARG A CA 1
ATOM 1084 C C . ARG A 1 134 ? 2.714 5.355 -2.460 1.00 95.19 134 ARG A C 1
ATOM 1086 O O . ARG A 1 134 ? 2.604 5.030 -1.287 1.00 95.19 134 ARG A O 1
ATOM 1093 N N . GLU A 1 135 ? 1.759 6.039 -3.092 1.00 92.25 135 GLU A N 1
ATOM 1094 C CA . GLU A 1 135 ? 0.540 6.521 -2.424 1.00 92.25 135 GLU A CA 1
ATOM 1095 C C . GLU A 1 135 ? -0.278 5.373 -1.800 1.00 92.25 135 GLU A C 1
ATOM 1097 O O . GLU A 1 135 ? -0.888 5.519 -0.735 1.00 92.25 135 GLU A O 1
ATOM 1102 N N . TYR A 1 136 ? -0.326 4.226 -2.479 1.00 89.56 136 TYR A N 1
ATOM 1103 C CA . TYR A 1 136 ? -0.984 3.030 -1.970 1.00 89.56 136 TYR A CA 1
ATOM 1104 C C . TYR A 1 136 ? -0.202 2.366 -0.829 1.00 89.56 136 TYR A C 1
ATOM 1106 O O . TYR A 1 136 ? -0.796 1.907 0.145 1.00 89.56 136 TYR A O 1
ATOM 1114 N N . ASN A 1 137 ? 1.124 2.366 -0.909 1.00 92.25 137 ASN A N 1
ATOM 1115 C CA . ASN A 1 137 ? 2.000 1.849 0.130 1.00 92.25 137 ASN A CA 1
ATOM 1116 C C . ASN A 1 137 ? 1.920 2.665 1.431 1.00 92.25 137 ASN A C 1
ATOM 1118 O O . ASN A 1 137 ? 1.765 2.086 2.506 1.00 92.25 137 ASN A O 1
ATOM 1122 N N . ASP A 1 138 ? 1.924 3.996 1.327 1.00 91.25 138 ASP A N 1
ATOM 1123 C CA . ASP A 1 138 ? 1.736 4.910 2.463 1.00 91.25 138 ASP A CA 1
ATOM 1124 C C . ASP A 1 138 ? 0.392 4.663 3.158 1.00 91.25 138 ASP A C 1
ATOM 1126 O O . ASP A 1 138 ? 0.248 4.776 4.376 1.00 91.25 138 ASP A O 1
ATOM 1130 N N . PHE A 1 139 ? -0.633 4.311 2.378 1.00 88.25 139 PHE A N 1
ATOM 1131 C CA . PHE A 1 139 ? -1.930 3.945 2.926 1.00 88.25 139 PHE A CA 1
ATOM 1132 C C . PHE A 1 139 ? -1.864 2.657 3.768 1.00 88.25 139 PHE A C 1
ATOM 1134 O O . PHE A 1 139 ? -2.505 2.584 4.823 1.00 88.25 139 PHE A O 1
ATOM 1141 N N . TYR A 1 140 ? -1.086 1.651 3.357 1.00 86.75 140 TYR A N 1
ATOM 1142 C CA . TYR A 1 140 ? -0.912 0.430 4.148 1.00 86.75 140 TYR A CA 1
ATOM 1143 C C . TYR A 1 140 ? -0.212 0.675 5.476 1.00 86.75 140 TYR A C 1
ATOM 1145 O O . TYR A 1 140 ? -0.694 0.188 6.499 1.00 86.75 140 TYR A O 1
ATOM 1153 N N . GLU A 1 141 ? 0.856 1.468 5.476 1.00 90.12 141 GLU A N 1
ATOM 1154 C CA . GLU A 1 141 ? 1.558 1.854 6.701 1.00 90.12 141 GLU A CA 1
ATOM 1155 C C . GLU A 1 141 ? 0.606 2.557 7.678 1.00 90.12 141 GLU A C 1
ATOM 1157 O O . GLU A 1 141 ? 0.389 2.099 8.803 1.00 90.12 141 GLU A O 1
ATOM 1162 N N . LYS A 1 142 ? -0.076 3.608 7.207 1.00 88.44 142 LYS A N 1
ATOM 1163 C CA . LYS A 1 142 ? -1.001 4.399 8.032 1.00 88.44 142 LYS A CA 1
ATOM 1164 C C . LYS A 1 142 ? -2.153 3.573 8.593 1.00 88.44 142 LYS A C 1
ATOM 1166 O O . LYS A 1 142 ? -2.548 3.757 9.745 1.00 88.44 142 LYS A O 1
ATOM 1171 N N . THR A 1 143 ? -2.729 2.674 7.795 1.00 87.31 143 THR A N 1
ATOM 1172 C CA . THR A 1 143 ? -3.830 1.829 8.278 1.00 87.31 143 THR A CA 1
ATOM 1173 C C . THR A 1 143 ? -3.358 0.720 9.208 1.00 87.31 143 THR A C 1
ATOM 1175 O O . THR A 1 143 ? -4.106 0.368 10.117 1.00 87.31 143 THR A O 1
ATOM 1178 N N . ALA A 1 144 ? -2.134 0.207 9.051 1.00 89.62 144 ALA A N 1
ATOM 1179 C CA . ALA A 1 144 ? -1.541 -0.714 10.017 1.00 89.62 144 ALA A CA 1
ATOM 1180 C C . ALA A 1 144 ? -1.358 -0.035 11.382 1.00 89.62 144 ALA A C 1
ATOM 1182 O O . ALA A 1 144 ? -1.741 -0.597 12.408 1.00 89.62 144 ALA A O 1
ATOM 1183 N N . ASP A 1 145 ? -0.838 1.192 11.410 1.00 90.62 145 ASP A N 1
ATOM 1184 C CA . ASP A 1 145 ? -0.645 1.937 12.658 1.00 90.62 145 ASP A CA 1
ATOM 1185 C C . ASP A 1 145 ? -1.966 2.317 13.328 1.00 90.62 145 ASP A C 1
ATOM 1187 O O . ASP A 1 145 ? -2.121 2.183 14.547 1.00 90.62 145 ASP A O 1
ATOM 1191 N N . TRP A 1 146 ? -2.971 2.693 12.535 1.00 90.44 146 TRP A N 1
ATOM 1192 C CA . TRP A 1 146 ? -4.318 2.904 13.052 1.00 90.44 146 TRP A CA 1
ATOM 1193 C C . TRP A 1 146 ? -4.896 1.612 13.649 1.00 90.44 146 TRP A C 1
ATOM 1195 O O . TRP A 1 146 ? -5.413 1.629 14.770 1.00 90.44 146 TRP A O 1
ATOM 1205 N N . ALA A 1 147 ? -4.760 0.479 12.955 1.00 90.62 147 ALA A N 1
ATOM 1206 C CA . ALA A 1 147 ? -5.235 -0.807 13.452 1.00 90.62 147 ALA A CA 1
ATOM 1207 C C . ALA A 1 147 ? -4.553 -1.206 14.773 1.00 90.62 147 ALA A C 1
ATOM 1209 O O . ALA A 1 147 ? -5.247 -1.650 15.688 1.00 90.62 147 ALA A O 1
ATOM 1210 N N . LYS A 1 148 ? -3.239 -0.965 14.931 1.00 92.06 148 LYS A N 1
ATOM 1211 C CA . LYS A 1 148 ? -2.517 -1.173 16.205 1.00 92.06 148 LYS A CA 1
ATOM 1212 C C . LYS A 1 148 ? -3.130 -0.345 17.335 1.00 92.06 148 LYS A C 1
ATOM 1214 O O . LYS A 1 148 ? -3.454 -0.885 18.388 1.00 92.06 148 LYS A O 1
ATOM 1219 N N . CYS A 1 149 ? -3.363 0.947 17.101 1.00 90.50 149 CYS A N 1
ATOM 1220 C CA . CYS A 1 149 ? -3.974 1.817 18.106 1.00 90.50 149 CYS A CA 1
ATOM 1221 C C . CYS A 1 149 ? -5.399 1.374 18.486 1.00 90.50 149 CYS A C 1
ATOM 1223 O O . CYS A 1 149 ? -5.771 1.414 19.661 1.00 90.50 149 CYS A O 1
ATOM 1225 N N . LEU A 1 150 ? -6.211 0.932 17.519 1.00 89.44 150 LEU A N 1
ATOM 1226 C CA . LEU A 1 150 ? -7.556 0.415 17.797 1.00 89.44 150 LEU A CA 1
ATOM 1227 C C . LEU A 1 150 ? -7.524 -0.909 18.557 1.00 89.44 150 LEU A C 1
ATOM 1229 O O . LEU A 1 150 ? -8.329 -1.100 19.468 1.00 89.44 150 LEU A O 1
ATOM 1233 N N . LEU A 1 151 ? -6.584 -1.792 18.218 1.00 90.88 151 LEU A N 1
ATOM 1234 C CA . LEU A 1 151 ? -6.380 -3.055 18.913 1.00 90.88 151 LEU A CA 1
ATOM 1235 C C . LEU A 1 151 ? -6.042 -2.808 20.386 1.00 90.88 151 LEU A C 1
ATOM 1237 O O . LEU A 1 151 ? -6.708 -3.356 21.261 1.00 90.88 151 LEU A O 1
ATOM 1241 N N . GLU A 1 152 ? -5.091 -1.913 20.663 1.00 88.75 152 GLU A N 1
ATOM 1242 C CA . GLU A 1 152 ? -4.729 -1.550 22.036 1.00 88.75 152 GLU A CA 1
ATOM 1243 C C . GLU A 1 152 ? -5.915 -0.992 22.827 1.00 88.75 152 GLU A C 1
ATOM 1245 O O . GLU A 1 152 ? -6.091 -1.320 24.002 1.00 88.75 152 GLU A O 1
ATOM 1250 N N . ARG A 1 153 ? -6.756 -0.169 22.191 1.00 85.88 153 ARG A N 1
ATOM 1251 C CA . ARG A 1 153 ? -7.954 0.388 22.832 1.00 85.88 153 ARG A CA 1
ATOM 1252 C C . ARG A 1 153 ? -8.985 -0.681 23.155 1.00 85.88 153 ARG A C 1
ATOM 1254 O O . ARG A 1 153 ? -9.567 -0.639 24.237 1.00 85.88 153 ARG A O 1
ATOM 1261 N N . LEU A 1 154 ? -9.196 -1.631 22.245 1.00 85.62 154 LEU A N 1
ATOM 1262 C CA . LEU A 1 154 ? -10.100 -2.759 22.468 1.00 85.62 154 LEU A CA 1
ATOM 1263 C C . LEU A 1 154 ? -9.582 -3.705 23.557 1.00 85.62 154 LEU A C 1
ATOM 1265 O O . LEU A 1 154 ? -10.382 -4.266 24.296 1.00 85.62 154 LEU A O 1
ATOM 1269 N N . GLU A 1 155 ? -8.266 -3.888 23.670 1.00 85.56 155 GLU A N 1
ATOM 1270 C CA . GLU A 1 155 ? -7.649 -4.729 24.705 1.00 85.56 155 GLU A CA 1
ATOM 1271 C C . GLU A 1 155 ? -7.665 -4.080 26.094 1.00 85.56 155 GLU A C 1
ATOM 1273 O O . GLU A 1 155 ? -7.906 -4.765 27.086 1.00 85.56 155 GLU A O 1
ATOM 1278 N N . LYS A 1 156 ? -7.429 -2.765 26.174 1.00 83.12 156 LYS A N 1
ATOM 1279 C CA . LYS A 1 156 ? -7.330 -2.024 27.443 1.00 83.12 156 LYS A CA 1
ATOM 1280 C C . LYS A 1 156 ? -8.655 -1.407 27.905 1.00 83.12 156 LYS A C 1
ATOM 1282 O O . LYS A 1 156 ? -8.702 -0.868 29.006 1.00 83.12 156 LYS A O 1
ATOM 1287 N N . ILE A 1 157 ? -9.706 -1.459 27.078 1.00 70.00 157 ILE A N 1
ATOM 1288 C CA . ILE A 1 157 ? -10.959 -0.705 27.269 1.00 70.00 157 ILE A CA 1
ATOM 1289 C C . ILE A 1 157 ? -10.641 0.791 27.484 1.00 70.00 157 ILE A C 1
ATOM 1291 O O . ILE A 1 157 ? -11.119 1.446 28.408 1.00 70.00 157 ILE A O 1
ATOM 1295 N N . ASP A 1 158 ? -9.758 1.336 26.643 1.00 72.25 158 ASP A N 1
ATOM 1296 C CA . ASP A 1 158 ? -9.342 2.739 26.736 1.00 72.25 158 ASP A CA 1
ATOM 1297 C C . ASP A 1 158 ? -10.413 3.671 26.142 1.00 72.25 158 ASP A C 1
ATOM 1299 O O . ASP A 1 158 ? -10.698 3.653 24.939 1.00 72.25 158 ASP A O 1
ATOM 1303 N N . GLN A 1 159 ? -10.973 4.532 26.996 1.00 66.25 159 GLN A N 1
ATOM 1304 C CA . GLN A 1 159 ? -12.019 5.500 26.658 1.00 66.25 159 GLN A CA 1
ATOM 1305 C C . GLN A 1 159 ? -11.489 6.827 26.085 1.00 66.25 159 GLN A C 1
ATOM 1307 O O . GLN A 1 159 ? -12.270 7.750 25.843 1.00 66.25 159 GLN A O 1
ATOM 1312 N N . SER A 1 160 ? -10.183 6.949 25.827 1.00 74.50 160 SER A N 1
ATOM 1313 C CA . SER A 1 160 ? -9.568 8.156 25.269 1.00 74.50 160 SER A CA 1
ATOM 1314 C C . SER A 1 160 ? -10.332 8.706 24.054 1.00 74.50 160 SER A C 1
ATOM 1316 O O . SER A 1 160 ? -10.685 7.976 23.123 1.00 74.50 160 SER A O 1
ATOM 1318 N N . THR A 1 161 ? -10.546 10.019 23.997 1.00 69.25 161 THR A N 1
ATOM 1319 C CA . THR A 1 161 ? -11.199 10.679 22.855 1.00 69.25 161 THR A CA 1
ATOM 1320 C C . THR A 1 161 ? -10.253 10.892 21.675 1.00 69.25 161 THR A C 1
ATOM 1322 O O . THR A 1 161 ? -10.734 10.989 20.549 1.00 69.25 161 THR A O 1
ATOM 1325 N N . ALA A 1 162 ? -8.932 10.836 21.887 1.00 76.19 162 ALA A N 1
ATOM 1326 C CA . ALA A 1 162 ? -7.930 11.047 20.841 1.00 76.19 162 ALA A CA 1
ATOM 1327 C C . ALA A 1 162 ? -8.144 10.115 19.635 1.00 76.19 162 ALA A C 1
ATOM 1329 O O . ALA A 1 162 ? -8.483 8.937 19.791 1.00 76.19 162 ALA A O 1
ATOM 1330 N N . LEU A 1 163 ? -7.969 10.633 18.420 1.00 73.12 163 LEU A N 1
ATOM 1331 C CA . LEU A 1 163 ? -8.031 9.812 17.215 1.00 73.12 163 LEU A CA 1
ATOM 1332 C C . LEU A 1 163 ? -6.778 8.941 17.127 1.00 73.12 163 LEU A C 1
ATOM 1334 O O . LEU A 1 163 ? -5.673 9.395 17.402 1.00 73.12 163 LEU A O 1
ATOM 1338 N N . CYS A 1 164 ? -6.957 7.691 16.707 1.00 81.31 164 CYS A N 1
ATOM 1339 C CA . CYS A 1 164 ? -5.836 6.811 16.379 1.00 81.31 164 CYS A CA 1
ATOM 1340 C C . CYS A 1 164 ? -5.120 7.212 15.084 1.00 81.31 164 CYS A C 1
ATOM 1342 O O . CYS A 1 164 ? -4.025 6.735 14.814 1.00 81.31 164 CYS A O 1
ATOM 1344 N N . ARG A 1 165 ? -5.746 8.081 14.289 1.00 78.31 165 ARG A N 1
ATOM 1345 C CA . ARG A 1 165 ? -5.205 8.616 13.052 1.00 78.31 165 ARG A CA 1
ATOM 1346 C C . ARG A 1 165 ? -5.061 10.129 13.198 1.00 78.31 165 ARG A C 1
ATOM 1348 O O . ARG A 1 165 ? -6.062 10.840 13.214 1.00 78.31 165 ARG A O 1
ATOM 1355 N N . SER A 1 166 ? -3.828 10.597 13.369 1.00 68.56 166 SER A N 1
ATOM 1356 C CA . SER A 1 166 ? -3.508 12.005 13.645 1.00 68.56 166 SER A CA 1
ATOM 1357 C C . SER A 1 166 ? -3.468 12.889 12.395 1.00 68.56 166 SER A C 1
ATOM 1359 O O . SER A 1 166 ? -3.576 14.104 12.521 1.00 68.56 166 SER A O 1
ATOM 1361 N N . ASP A 1 167 ? -3.348 12.301 11.199 1.00 68.69 167 ASP A N 1
ATOM 1362 C CA . ASP A 1 167 ? -3.344 13.022 9.917 1.00 68.69 167 ASP A CA 1
ATOM 1363 C C . ASP A 1 167 ? -4.756 13.311 9.376 1.00 68.69 167 ASP A C 1
ATOM 1365 O O . ASP A 1 167 ? -4.904 13.973 8.351 1.00 68.69 167 ASP A O 1
ATOM 1369 N N . VAL A 1 168 ? -5.803 12.848 10.068 1.00 62.56 168 VAL A N 1
ATOM 1370 C CA . VAL A 1 168 ? -7.190 13.225 9.778 1.00 62.56 168 VAL A CA 1
ATOM 1371 C C . VAL A 1 168 ? -7.537 14.467 10.587 1.00 62.56 168 VAL A C 1
ATOM 1373 O O . VAL A 1 168 ? -7.778 14.412 11.791 1.00 62.56 168 VAL A O 1
ATOM 1376 N N . GLY A 1 169 ? -7.594 15.592 9.885 1.00 55.31 169 GLY A N 1
ATOM 1377 C CA . GLY A 1 169 ? -8.057 16.879 10.382 1.00 55.31 169 GLY A CA 1
ATOM 1378 C C . GLY A 1 169 ? -8.604 17.720 9.231 1.00 55.31 169 GLY A C 1
ATOM 1379 O O . GLY A 1 169 ? -8.462 17.363 8.061 1.00 55.31 169 GLY A O 1
ATOM 1380 N N . ILE A 1 170 ? -9.247 18.842 9.554 1.00 43.78 170 ILE A N 1
ATOM 1381 C CA . ILE A 1 170 ? -9.641 19.826 8.543 1.00 43.78 170 ILE A CA 1
ATOM 1382 C C . ILE A 1 170 ? -8.355 20.474 8.021 1.00 43.78 170 ILE A C 1
ATOM 1384 O O . ILE A 1 170 ? -7.753 21.292 8.711 1.00 43.78 170 ILE A O 1
ATOM 1388 N N . SER A 1 171 ? -7.936 20.106 6.813 1.00 41.41 171 SER A N 1
ATOM 1389 C CA . SER A 1 171 ? -7.004 20.922 6.039 1.00 41.41 171 SER A CA 1
ATOM 1390 C C . SER A 1 171 ? -7.834 21.896 5.208 1.00 41.41 171 SER A C 1
ATOM 1392 O O . SER A 1 171 ? -8.611 21.472 4.352 1.00 41.41 171 SER A O 1
ATOM 1394 N N . VAL A 1 172 ? -7.724 23.189 5.504 1.00 35.06 172 VAL A N 1
ATOM 1395 C CA . VAL A 1 172 ? -8.244 24.241 4.625 1.00 35.06 172 VAL A CA 1
ATOM 1396 C C . VAL A 1 172 ? -7.167 24.470 3.568 1.00 35.06 172 VAL A C 1
ATOM 1398 O O . VAL A 1 172 ? -6.054 24.856 3.921 1.00 35.06 172 VAL A O 1
ATOM 1401 N N . LEU A 1 173 ? -7.481 24.149 2.310 1.00 39.72 173 LEU A N 1
ATOM 1402 C CA . LEU A 1 173 ? -6.668 24.533 1.151 1.00 39.72 173 LEU A CA 1
ATOM 1403 C C . LEU A 1 173 ? -6.720 26.049 0.940 1.00 39.72 173 LEU A C 1
ATOM 1405 O O . LEU A 1 173 ? -7.828 26.615 1.095 1.00 39.72 173 LEU A O 1
#

Secondary structure (DSSP, 8-state):
-HHHHHHHHHHHHHHHHHHHHHHHHHHHHHHHHHHTT--PPPP----TT-SS---HHHHHHHHTTGGGGS-HHHHHHHHHHHHHHHHHHHHHHHHHHHIIIIIHHHTTS-GGGTB-TTSSSB-HHHHHHHHHHHHHHHHHHHHHHHHHHHHHHHHHT----S-S-TT-S----

Sequence (173 aa):
MVLALQQDLRDHINVTGGFHAHINSGLAEWEAAHGRGEKPPPYVFRIFGAEIPPRTTWNIVLQSQLTDLLESNVLFKLGFFYNEVTLGANKYIRYVEFTEAEGLPQLKADEPIFFRNDGNRLLPKFESHMDRLREYNDFYEKTADWAKCLLERLEKIDQSTALCRSDVGISVL

Foldseek 3Di:
DLVVLLVVLVVLLVVLVVVLVVLVVQVVVCVVCLVVVHLAAQRDDDDPPPPFPDLPDLVCCVVVPCVVVDDPLLNVLVVVLSVLVRVLRVLVNVLVVCCVPPNVVCNPPDSVVQADPVSNHGDPSSVVSSVSSVVSSVSSVQSSQQSVVSSVCSVVVDPDNDHSRPPDDDDDD

pLDDT: mean 81.58, std 12.73, range [35.06, 97.25]